Protein AF-A0A926V6C1-F1 (afdb_monomer_lite)

Radius of gyration: 14.31 Å; chains: 1; bounding box: 31×18×49 Å

pLDDT: mean 76.26, std 18.05, range [39.38, 94.5]

Foldseek 3Di:
DDPDPPPLFDDLVQLQVQLVVVCVVVPNDPPCSVVSSVVSRVCRCCVVVNNVPDDDDDD

Sequence (59 aa):
MCEWFYSNAPDEALVREAAYYIWLRNGCPKNRDLEHWYEAYLSLCLSTGRLKSVLGQNG

Secondary structure (DSSP, 8-state):
-------SSPPHHHHHHHHHHHHHHTT--TT-HHHHHHHHHHHHHHHTTSSTTSS----

Structure (mmCIF, N/CA/C/O backbone):
data_AF-A0A926V6C1-F1
#
_entry.id   AF-A0A926V6C1-F1
#
loop_
_atom_site.group_PDB
_atom_site.id
_atom_site.type_symbol
_atom_site.label_atom_id
_atom_site.label_alt_id
_atom_site.label_comp_id
_atom_site.label_asym_id
_atom_site.label_entity_id
_atom_site.label_seq_id
_atom_site.pdbx_PDB_ins_code
_atom_site.Cartn_x
_atom_site.Cartn_y
_atom_site.Cartn_z
_atom_site.occupancy
_atom_site.B_iso_or_equiv
_atom_site.auth_seq_id
_atom_site.auth_comp_id
_atom_site.auth_asym_id
_atom_site.auth_atom_id
_atom_site.pdbx_PDB_model_num
ATOM 1 N N . MET A 1 1 ? 11.264 2.565 -32.521 1.00 39.91 1 MET A N 1
ATOM 2 C CA . MET A 1 1 ? 10.584 1.703 -31.534 1.0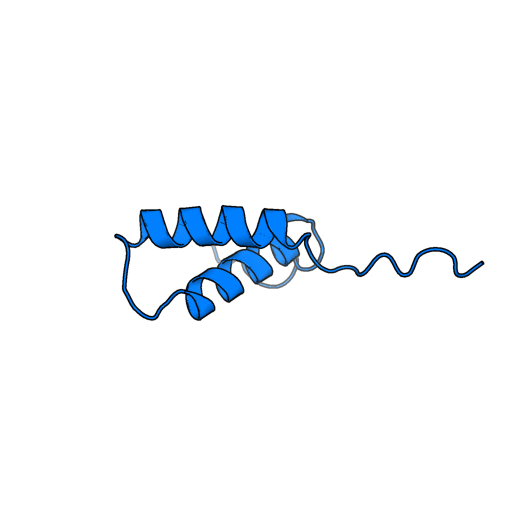0 39.91 1 MET A CA 1
ATOM 3 C C . MET A 1 1 ? 11.341 1.877 -30.231 1.00 39.91 1 MET A C 1
ATOM 5 O O . MET A 1 1 ? 12.467 1.416 -30.151 1.00 39.91 1 MET A O 1
ATOM 9 N N . CYS A 1 2 ? 10.826 2.683 -29.299 1.00 46.62 2 CYS A N 1
ATOM 10 C CA . CYS A 1 2 ? 11.516 2.960 -28.037 1.00 46.62 2 CYS A CA 1
ATOM 11 C C . CYS A 1 2 ? 11.434 1.722 -27.145 1.00 46.62 2 CYS A C 1
ATOM 13 O O . CYS A 1 2 ? 10.381 1.422 -26.588 1.00 46.62 2 CYS A O 1
ATOM 15 N N . GLU A 1 3 ? 12.534 0.984 -27.061 1.00 52.00 3 GLU A N 1
ATOM 16 C CA . GLU A 1 3 ? 12.639 -0.205 -26.233 1.00 52.00 3 GLU A CA 1
ATOM 17 C C . GLU A 1 3 ? 12.862 0.191 -24.766 1.00 52.00 3 GLU A C 1
ATOM 19 O O . GLU A 1 3 ? 13.949 0.579 -24.353 1.00 52.00 3 GLU A O 1
ATOM 24 N N . TRP A 1 4 ? 11.776 0.089 -23.997 1.00 56.84 4 TRP A N 1
ATOM 25 C CA . TRP A 1 4 ? 11.764 -0.332 -22.595 1.00 56.84 4 TRP A CA 1
ATOM 26 C C . TRP A 1 4 ? 12.590 0.500 -21.604 1.00 56.84 4 TRP A C 1
ATOM 28 O O . TRP A 1 4 ? 13.500 -0.003 -20.946 1.00 56.84 4 TRP A O 1
ATOM 38 N N . PHE A 1 5 ? 12.158 1.741 -21.356 1.00 54.47 5 PHE A N 1
ATOM 39 C CA . PHE A 1 5 ? 12.411 2.381 -20.061 1.00 54.47 5 PHE A CA 1
ATOM 40 C C . PHE A 1 5 ? 11.563 1.654 -19.001 1.00 54.47 5 PHE A C 1
ATOM 42 O O . PHE A 1 5 ? 10.490 2.110 -18.612 1.00 54.47 5 PHE A O 1
ATOM 49 N N . TYR A 1 6 ? 11.987 0.454 -18.594 1.00 58.50 6 TYR A N 1
ATOM 50 C CA . TYR A 1 6 ? 11.380 -0.243 -17.465 1.00 58.50 6 TYR A CA 1
ATOM 51 C C . TYR A 1 6 ? 11.773 0.550 -16.223 1.00 58.50 6 TYR A C 1
ATOM 53 O O . TYR A 1 6 ? 12.870 0.384 -15.686 1.00 58.50 6 TYR A O 1
ATOM 61 N N . SER A 1 7 ? 10.925 1.503 -15.829 1.00 63.25 7 SER A N 1
ATOM 62 C CA . SER A 1 7 ? 11.146 2.279 -14.616 1.00 63.25 7 SER A CA 1
ATOM 63 C C . SER A 1 7 ? 11.430 1.308 -13.480 1.00 63.25 7 SER A C 1
ATOM 65 O O . SER A 1 7 ? 10.658 0.391 -13.208 1.00 63.25 7 SER A O 1
ATOM 67 N N . ASN A 1 8 ? 12.540 1.527 -12.780 1.00 67.00 8 ASN A N 1
ATOM 68 C CA . ASN A 1 8 ? 12.928 0.776 -11.587 1.00 67.00 8 ASN A CA 1
ATOM 69 C C . ASN A 1 8 ? 12.006 1.096 -10.385 1.00 67.00 8 ASN A C 1
ATOM 71 O O . ASN A 1 8 ? 12.392 0.922 -9.230 1.00 67.00 8 ASN A O 1
ATOM 75 N N . ALA A 1 9 ? 10.803 1.599 -10.663 1.00 76.44 9 ALA A N 1
ATOM 76 C CA . ALA A 1 9 ? 9.743 1.867 -9.717 1.00 76.44 9 ALA A CA 1
ATOM 77 C C . ALA A 1 9 ? 8.909 0.588 -9.517 1.00 76.44 9 ALA A C 1
ATOM 79 O O . ALA A 1 9 ? 8.800 -0.231 -10.436 1.00 76.44 9 ALA A O 1
ATOM 80 N N . PRO A 1 10 ? 8.375 0.354 -8.312 1.00 82.06 10 PRO A N 1
ATOM 81 C CA . PRO A 1 10 ? 7.376 -0.679 -8.087 1.00 82.06 10 PRO A CA 1
ATOM 82 C C . PRO A 1 10 ? 6.104 -0.383 -8.892 1.00 82.06 10 PRO A C 1
ATOM 84 O O . PRO A 1 10 ? 5.770 0.776 -9.137 1.00 82.06 10 PRO A O 1
ATOM 87 N N . ASP A 1 11 ? 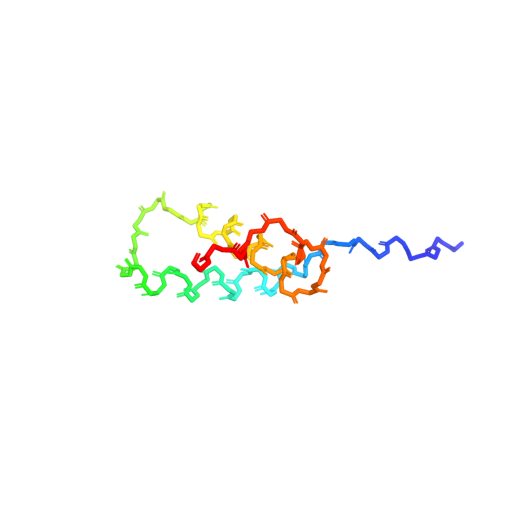5.409 -1.447 -9.291 1.00 88.31 11 ASP A N 1
ATOM 88 C CA . ASP A 1 11 ? 4.122 -1.343 -9.976 1.00 88.31 11 ASP A CA 1
ATOM 89 C C . ASP A 1 11 ? 3.088 -0.645 -9.078 1.00 88.31 11 ASP A C 1
ATOM 91 O O . ASP A 1 11 ? 3.001 -0.931 -7.880 1.00 88.31 11 ASP A O 1
ATOM 95 N N . GLU A 1 12 ? 2.301 0.269 -9.644 1.00 89.50 12 GLU A N 1
ATOM 96 C CA . GLU A 1 12 ? 1.323 1.051 -8.884 1.00 89.50 12 GLU A CA 1
ATOM 97 C C . GLU A 1 12 ? 0.269 0.160 -8.203 1.00 89.50 12 GLU A C 1
ATOM 99 O O . GLU A 1 12 ? -0.148 0.445 -7.077 1.00 89.50 12 GLU A O 1
ATOM 104 N N . ALA A 1 13 ? -0.134 -0.946 -8.838 1.00 90.81 13 ALA A N 1
ATOM 105 C CA . ALA A 1 13 ? -1.091 -1.882 -8.257 1.00 90.81 13 ALA A CA 1
ATOM 106 C C . ALA A 1 13 ? -0.523 -2.551 -6.997 1.00 90.81 13 ALA A C 1
ATOM 108 O O . ALA A 1 13 ? -1.236 -2.687 -6.001 1.00 90.81 13 ALA A O 1
ATOM 109 N N . LEU A 1 14 ? 0.773 -2.884 -7.006 1.00 90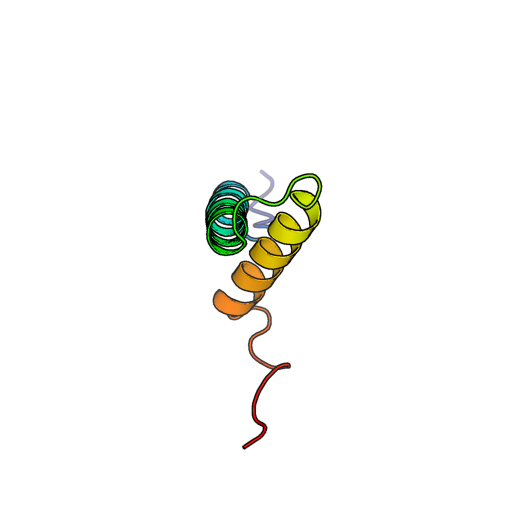.12 14 LEU A N 1
ATOM 110 C CA . LEU A 1 14 ? 1.463 -3.437 -5.838 1.00 90.12 14 LEU A CA 1
ATOM 111 C C . LEU A 1 14 ? 1.562 -2.409 -4.708 1.00 90.12 14 LEU A C 1
ATOM 113 O O . LEU A 1 14 ? 1.323 -2.745 -3.549 1.00 90.12 14 LEU A O 1
ATOM 117 N N . VAL A 1 15 ? 1.879 -1.150 -5.030 1.00 92.56 15 VAL A N 1
ATOM 118 C CA . VAL A 1 15 ? 1.943 -0.068 -4.031 1.00 92.56 15 VAL A CA 1
ATOM 119 C C . VAL A 1 15 ? 0.582 0.134 -3.374 1.00 92.56 15 VAL A C 1
ATOM 121 O O . VAL A 1 15 ? 0.502 0.241 -2.151 1.00 92.56 15 VAL A O 1
ATOM 124 N N . ARG A 1 16 ? -0.496 0.117 -4.163 1.00 93.81 16 ARG A N 1
ATOM 125 C CA . ARG A 1 16 ? -1.867 0.263 -3.664 1.00 93.81 16 ARG A CA 1
ATOM 126 C C . ARG A 1 16 ? -2.271 -0.868 -2.725 1.00 93.81 16 ARG A C 1
ATOM 128 O O . ARG A 1 16 ? -2.830 -0.601 -1.664 1.00 93.81 16 ARG A O 1
ATOM 135 N N . GLU A 1 17 ? -1.993 -2.111 -3.106 1.00 94.50 17 GLU A N 1
ATOM 136 C CA . GLU A 1 17 ? -2.287 -3.278 -2.275 1.00 94.50 17 GLU A CA 1
ATOM 137 C C . GLU A 1 17 ? -1.510 -3.225 -0.949 1.00 94.50 17 GLU A C 1
ATOM 139 O O . GLU A 1 17 ? -2.096 -3.357 0.127 1.00 94.50 17 GLU A O 1
ATOM 144 N N . ALA A 1 18 ? -0.207 -2.942 -1.003 1.00 93.44 18 ALA A N 1
ATOM 145 C CA . ALA A 1 18 ? 0.617 -2.813 0.194 1.00 93.44 18 ALA A CA 1
ATOM 146 C C . ALA A 1 18 ? 0.147 -1.659 1.103 1.00 93.44 18 ALA A C 1
ATOM 148 O O . ALA A 1 18 ? 0.041 -1.839 2.318 1.00 93.44 18 ALA A O 1
ATOM 149 N N . ALA A 1 19 ? -0.207 -0.503 0.534 1.00 93.62 19 ALA A N 1
ATOM 150 C CA . ALA A 1 19 ? -0.726 0.640 1.286 1.00 93.62 19 ALA A CA 1
ATOM 151 C C . ALA A 1 19 ? -2.056 0.315 1.981 1.00 93.62 19 ALA A C 1
ATOM 153 O O . ALA A 1 19 ? -2.269 0.715 3.127 1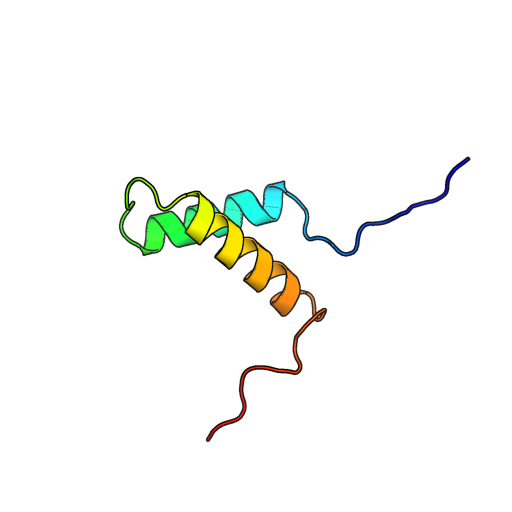.00 93.62 19 ALA A O 1
ATOM 154 N N . TYR A 1 20 ? -2.930 -0.456 1.324 1.00 91.00 20 TYR A N 1
ATOM 155 C CA . TYR A 1 20 ? -4.184 -0.923 1.912 1.00 91.00 20 TYR A CA 1
ATOM 156 C C . TYR A 1 20 ? -3.947 -1.806 3.143 1.00 91.00 20 TYR A C 1
ATOM 158 O O . TYR A 1 20 ? -4.579 -1.595 4.179 1.00 91.00 20 TYR A O 1
ATOM 166 N N . TYR A 1 21 ? -3.001 -2.746 3.078 1.00 92.31 21 TYR A N 1
ATOM 167 C CA . TYR A 1 21 ? -2.668 -3.584 4.233 1.00 92.31 21 TYR A CA 1
ATOM 168 C C . TYR A 1 21 ? -2.054 -2.787 5.390 1.00 92.31 21 TYR A C 1
ATOM 170 O O . TYR A 1 21 ? -2.384 -3.049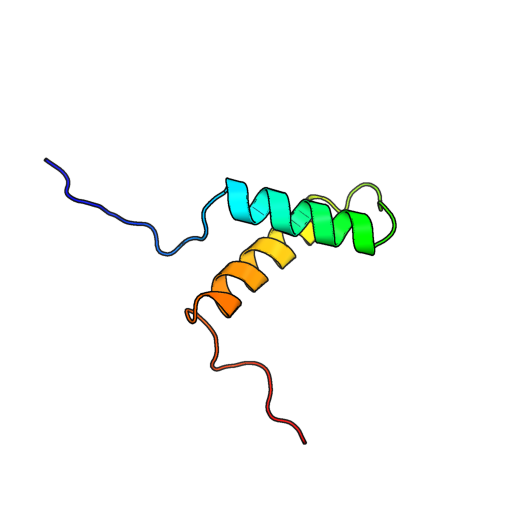 6.549 1.00 92.31 21 TYR A O 1
ATOM 178 N N . ILE A 1 22 ? -1.206 -1.794 5.102 1.00 91.00 22 ILE A N 1
ATOM 179 C CA . ILE A 1 22 ? -0.659 -0.882 6.120 1.00 91.00 22 ILE A CA 1
ATOM 180 C C . ILE A 1 22 ? -1.793 -0.094 6.789 1.00 91.00 22 ILE A C 1
ATOM 182 O O . ILE A 1 22 ? -1.876 -0.043 8.017 1.00 91.00 22 ILE A O 1
ATOM 186 N N . TRP A 1 23 ? -2.704 0.472 5.997 1.00 89.62 23 TRP A N 1
ATOM 187 C CA . TRP A 1 23 ? -3.865 1.206 6.499 1.00 89.62 23 TRP A CA 1
ATOM 188 C C . TRP A 1 23 ? -4.772 0.332 7.378 1.00 89.62 23 TRP A C 1
ATOM 190 O O . TRP A 1 23 ? -5.166 0.751 8.470 1.00 89.62 23 TRP A O 1
ATOM 200 N N . LEU A 1 24 ? -5.040 -0.904 6.945 1.00 91.94 24 LEU A N 1
ATOM 201 C CA . LEU A 1 24 ? -5.827 -1.875 7.702 1.00 91.94 24 LEU A CA 1
ATOM 202 C C . LEU A 1 24 ? -5.151 -2.230 9.036 1.00 91.94 24 LEU A C 1
ATOM 204 O O . LEU A 1 24 ? -5.807 -2.242 10.077 1.00 91.94 24 LEU A O 1
ATOM 208 N N . ARG A 1 25 ? -3.830 -2.456 9.031 1.00 89.19 25 ARG A N 1
ATOM 209 C CA . ARG A 1 25 ? -3.043 -2.758 10.239 1.00 89.19 25 ARG A CA 1
ATOM 210 C C . ARG A 1 25 ? -3.030 -1.603 11.241 1.00 89.19 25 ARG A C 1
ATOM 212 O O . ARG A 1 25 ? -3.029 -1.844 12.444 1.00 89.19 25 ARG A O 1
ATOM 219 N N . ASN A 1 26 ? -3.040 -0.367 10.751 1.00 87.69 26 ASN A N 1
ATOM 220 C CA . ASN A 1 26 ? -3.027 0.841 11.575 1.00 87.69 26 ASN A CA 1
ATOM 221 C C . ASN A 1 26 ? -4.413 1.236 12.119 1.00 87.69 26 ASN A C 1
ATOM 223 O O . ASN A 1 26 ? -4.534 2.264 12.782 1.00 87.69 26 ASN A O 1
ATOM 227 N N . GLY A 1 27 ? -5.457 0.437 11.871 1.00 89.88 27 GLY A N 1
ATOM 228 C CA . GLY A 1 27 ? -6.799 0.690 12.402 1.00 89.88 27 GLY A CA 1
ATOM 229 C C . GLY A 1 27 ? -7.596 1.726 11.608 1.00 89.88 27 GLY A C 1
ATOM 230 O O . GLY A 1 27 ? -8.444 2.416 12.170 1.00 89.88 27 GLY A O 1
ATOM 231 N N . CYS A 1 28 ? -7.337 1.834 10.305 1.00 84.50 28 CYS A N 1
ATOM 232 C CA . CYS A 1 28 ? -8.071 2.695 9.379 1.00 84.50 28 CYS A CA 1
ATOM 233 C C . CYS A 1 28 ? -8.032 4.205 9.716 1.00 84.50 28 CYS A C 1
ATOM 235 O O . CYS A 1 28 ? -9.083 4.861 9.739 1.00 84.50 28 CYS A O 1
ATOM 237 N N . PRO A 1 29 ? -6.848 4.799 9.961 1.00 84.88 29 PRO A N 1
ATOM 238 C CA . PRO A 1 29 ? -6.740 6.230 10.226 1.00 84.88 29 PRO A CA 1
ATOM 239 C C . PRO A 1 29 ? -7.210 7.054 9.017 1.00 84.88 29 PRO A C 1
ATOM 241 O O . PRO A 1 29 ? -6.947 6.714 7.861 1.00 84.88 29 PRO A O 1
ATOM 244 N N . LYS A 1 30 ? -7.912 8.163 9.281 1.00 81.56 30 LYS A N 1
ATOM 245 C CA . LYS A 1 30 ? -8.296 9.146 8.254 1.00 81.56 30 LYS A CA 1
ATOM 246 C C . LYS A 1 30 ? -7.142 10.127 8.004 1.00 81.56 30 LYS A C 1
ATOM 248 O O . LYS A 1 30 ? -6.446 10.491 8.948 1.00 81.56 30 LYS A O 1
ATOM 253 N N . ASN A 1 31 ? -6.991 10.589 6.758 1.00 86.38 31 ASN A N 1
A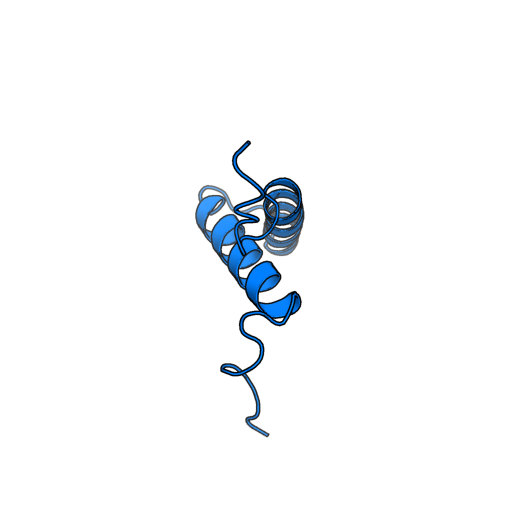TOM 254 C CA . ASN A 1 31 ? -5.971 11.555 6.307 1.00 86.38 31 ASN A CA 1
ATOM 255 C C . ASN A 1 31 ? -4.507 11.076 6.407 1.00 86.38 31 ASN A C 1
ATOM 257 O O . ASN A 1 31 ? -3.602 11.891 6.568 1.00 86.38 31 ASN A O 1
ATOM 261 N N . ARG A 1 32 ? -4.264 9.761 6.352 1.00 86.88 32 ARG A N 1
ATOM 262 C CA . ARG A 1 32 ? -2.910 9.168 6.300 1.00 86.88 32 ARG A CA 1
ATOM 263 C C . ARG A 1 32 ? -2.683 8.289 5.071 1.00 86.88 32 ARG A C 1
ATOM 265 O O . ARG A 1 32 ? -1.719 7.537 5.001 1.00 86.88 32 ARG A O 1
ATOM 272 N N . ASP A 1 33 ? -3.565 8.399 4.090 1.00 84.31 33 ASP A N 1
ATOM 273 C CA . ASP A 1 33 ? -3.502 7.696 2.810 1.00 84.31 33 ASP A CA 1
ATOM 274 C C . ASP A 1 33 ? -2.154 7.910 2.098 1.00 84.31 33 ASP A C 1
ATOM 276 O O . ASP A 1 33 ? -1.505 6.933 1.727 1.00 84.31 33 ASP A O 1
ATOM 280 N N . LEU A 1 34 ? -1.672 9.155 2.006 1.00 88.25 34 LEU A N 1
ATOM 281 C CA . LEU A 1 34 ? -0.356 9.474 1.436 1.00 88.25 34 LEU A CA 1
ATOM 282 C C . LEU A 1 34 ? 0.822 8.893 2.236 1.00 88.25 34 LEU A C 1
ATOM 284 O O . LEU A 1 34 ? 1.801 8.441 1.644 1.00 88.25 34 LEU A O 1
ATOM 288 N N . GLU A 1 35 ? 0.736 8.890 3.569 1.00 90.88 35 GLU A N 1
ATOM 289 C CA . GLU A 1 35 ? 1.782 8.343 4.446 1.00 90.88 35 GLU A CA 1
ATOM 290 C C . GLU A 1 35 ? 1.922 6.830 4.230 1.00 90.88 35 GLU A C 1
ATOM 292 O O . GLU A 1 35 ? 3.022 6.330 3.992 1.00 90.88 35 GLU A O 1
ATOM 297 N N . HIS A 1 36 ? 0.796 6.112 4.202 1.00 91.06 36 HIS A N 1
ATOM 298 C CA . HIS A 1 36 ? 0.771 4.669 3.956 1.00 91.06 36 HIS A CA 1
ATOM 299 C C . HIS A 1 36 ? 1.167 4.306 2.524 1.00 91.06 36 HIS A C 1
ATOM 301 O O . HIS A 1 36 ? 1.824 3.288 2.307 1.00 91.06 36 HIS A O 1
ATOM 307 N N . TRP A 1 37 ? 0.819 5.148 1.548 1.00 90.88 37 TRP A N 1
ATOM 308 C CA . TRP A 1 37 ? 1.278 4.995 0.170 1.00 90.88 37 TRP A CA 1
ATOM 309 C C . TRP A 1 37 ? 2.802 5.091 0.063 1.00 90.88 37 TRP A C 1
ATOM 311 O O . TRP A 1 37 ? 3.441 4.252 -0.573 1.00 90.88 37 TRP A O 1
ATOM 321 N N . TYR A 1 38 ? 3.398 6.093 0.710 1.00 91.94 38 TYR A N 1
ATOM 322 C CA . TYR A 1 38 ? 4.844 6.288 0.695 1.00 91.94 38 TYR A CA 1
ATOM 323 C C . TYR A 1 38 ? 5.585 5.152 1.415 1.00 91.94 38 TYR A C 1
ATOM 325 O O . TYR A 1 38 ? 6.577 4.633 0.900 1.00 91.94 38 TYR A O 1
ATOM 333 N N . GLU A 1 39 ? 5.074 4.704 2.562 1.00 91.88 39 GLU A N 1
ATOM 334 C CA . GLU A 1 39 ? 5.617 3.558 3.299 1.00 91.88 39 GLU A CA 1
ATOM 335 C C . GLU A 1 39 ? 5.578 2.267 2.462 1.00 91.88 39 GLU A C 1
ATOM 337 O O . GLU A 1 39 ? 6.587 1.563 2.350 1.00 91.88 39 GLU A O 1
ATOM 342 N N . ALA A 1 40 ? 4.449 1.992 1.802 1.00 93.31 40 ALA A N 1
ATOM 343 C CA . ALA A 1 40 ? 4.298 0.865 0.885 1.00 93.31 40 ALA A CA 1
ATOM 344 C C . ALA A 1 40 ? 5.295 0.929 -0.278 1.00 93.31 40 ALA A C 1
ATOM 346 O O . ALA A 1 40 ? 5.979 -0.053 -0.574 1.00 93.31 40 ALA A O 1
ATOM 347 N N . TYR A 1 41 ? 5.418 2.098 -0.907 1.00 91.19 41 TYR A N 1
ATOM 348 C CA . TYR A 1 41 ? 6.344 2.328 -2.011 1.00 91.19 41 TYR A CA 1
ATOM 349 C C . TYR A 1 41 ? 7.797 2.058 -1.601 1.00 91.19 41 TYR A C 1
ATOM 351 O O . TYR A 1 41 ? 8.516 1.331 -2.295 1.00 91.19 41 TYR A O 1
ATOM 359 N N . LEU A 1 42 ? 8.228 2.592 -0.454 1.00 89.69 42 LEU A N 1
ATOM 360 C CA . LEU A 1 42 ? 9.574 2.370 0.073 1.00 89.69 42 LEU A CA 1
ATOM 361 C C . LEU A 1 42 ? 9.814 0.897 0.401 1.00 89.69 42 LEU A C 1
ATOM 363 O O . LEU A 1 42 ? 10.848 0.350 0.023 1.00 89.69 42 LEU A O 1
ATOM 367 N N . SER A 1 43 ? 8.853 0.237 1.046 1.00 88.44 43 SER A N 1
ATOM 368 C CA . SER A 1 43 ? 8.935 -1.188 1.377 1.00 88.44 43 SER A CA 1
ATOM 369 C C . SER A 1 43 ? 9.080 -2.063 0.126 1.00 88.44 43 SER A C 1
ATOM 371 O O . SER A 1 43 ? 9.921 -2.965 0.077 1.00 88.44 43 SER A O 1
ATOM 373 N N . LEU A 1 44 ? 8.338 -1.762 -0.943 1.00 88.00 44 LEU A N 1
ATOM 374 C CA . LEU A 1 44 ? 8.450 -2.465 -2.225 1.00 88.00 44 LEU A CA 1
ATOM 375 C C . LEU A 1 44 ? 9.785 -2.187 -2.933 1.00 88.00 44 LEU A C 1
ATOM 377 O O . LEU A 1 44 ? 10.393 -3.105 -3.486 1.00 88.00 44 LEU A O 1
ATOM 381 N N . CYS A 1 45 ? 10.304 -0.959 -2.860 1.00 84.88 45 CYS A N 1
ATOM 382 C CA . CYS A 1 45 ? 11.653 -0.647 -3.346 1.00 84.88 45 CYS A CA 1
ATOM 383 C C . CYS A 1 45 ? 12.740 -1.399 -2.555 1.00 84.88 45 CYS A C 1
ATOM 385 O O . CYS A 1 45 ? 13.712 -1.891 -3.127 1.00 84.88 45 CYS A O 1
ATOM 387 N N . LEU A 1 46 ? 12.585 -1.521 -1.236 1.00 79.75 46 LEU A N 1
ATOM 388 C CA . LEU A 1 46 ? 13.543 -2.200 -0.361 1.00 79.75 46 LEU A CA 1
ATOM 389 C C . LEU A 1 46 ? 13.501 -3.725 -0.540 1.00 79.75 46 LEU A C 1
ATOM 391 O O . LEU A 1 46 ? 14.546 -4.366 -0.628 1.00 79.75 46 LEU A O 1
ATOM 395 N N . SER A 1 47 ? 12.307 -4.315 -0.615 1.00 72.56 47 SER A N 1
ATOM 396 C CA . SER A 1 47 ? 12.097 -5.771 -0.674 1.00 72.56 47 SER A CA 1
ATOM 397 C C . SER A 1 47 ? 12.529 -6.394 -2.000 1.00 72.56 47 SER A C 1
ATOM 399 O O . SER A 1 47 ? 13.085 -7.491 -1.996 1.00 72.56 47 SER A O 1
ATOM 401 N N . THR A 1 48 ? 12.385 -5.667 -3.111 1.00 66.12 48 THR A N 1
ATOM 402 C CA . THR A 1 48 ? 12.860 -6.073 -4.448 1.00 66.12 48 THR A CA 1
ATOM 403 C C . THR A 1 48 ? 14.391 -6.069 -4.590 1.00 66.12 48 THR A C 1
ATOM 405 O O . THR A 1 48 ? 14.913 -6.341 -5.667 1.00 66.12 48 THR A O 1
ATOM 408 N N . GLY A 1 49 ? 15.138 -5.784 -3.513 1.00 54.41 49 GLY A N 1
ATOM 409 C CA . GLY A 1 49 ? 16.603 -5.771 -3.505 1.00 54.41 49 GLY A CA 1
ATOM 410 C C . GLY A 1 49 ? 17.220 -4.453 -3.976 1.00 54.41 49 GLY A C 1
ATOM 411 O O . GLY A 1 49 ? 18.442 -4.339 -3.992 1.00 54.41 49 GLY A O 1
ATOM 412 N N . ARG A 1 50 ? 16.418 -3.430 -4.304 1.00 58.12 50 ARG A N 1
ATOM 413 C CA . ARG A 1 50 ? 16.924 -2.149 -4.833 1.00 58.12 50 ARG A CA 1
ATOM 414 C C . ARG A 1 50 ? 17.513 -1.219 -3.762 1.00 58.12 50 ARG A C 1
ATOM 416 O O . ARG A 1 50 ? 18.231 -0.294 -4.117 1.00 58.12 50 ARG A O 1
ATOM 423 N N . LEU A 1 51 ? 17.269 -1.466 -2.470 1.00 50.75 51 LEU A N 1
ATOM 424 C CA . LEU A 1 51 ? 17.840 -0.692 -1.349 1.00 50.75 51 LEU A CA 1
ATOM 425 C C . LEU A 1 51 ? 18.165 -1.555 -0.104 1.00 50.75 51 LEU A C 1
ATOM 427 O O . LEU A 1 51 ? 18.190 -1.057 1.019 1.00 50.75 51 LEU A O 1
ATOM 431 N N . LYS A 1 52 ? 18.444 -2.858 -0.251 1.00 47.62 52 LYS A N 1
ATOM 432 C CA . LYS A 1 52 ? 18.703 -3.765 0.895 1.00 47.62 52 LYS A CA 1
ATOM 433 C C . LYS A 1 52 ? 20.036 -3.552 1.644 1.00 47.62 52 LYS A C 1
ATOM 435 O O . LYS A 1 52 ? 20.454 -4.446 2.368 1.00 47.62 52 LYS A O 1
ATOM 440 N N . SER A 1 53 ? 20.700 -2.398 1.523 1.00 47.47 53 SER A N 1
ATOM 441 C CA . SER A 1 53 ? 22.024 -2.197 2.139 1.00 47.47 53 SER A CA 1
ATOM 442 C C . SER A 1 53 ? 22.109 -1.173 3.278 1.00 47.47 53 SER A C 1
ATOM 444 O O . SER A 1 53 ? 23.189 -1.063 3.848 1.00 47.47 53 SER A O 1
ATOM 446 N N . VAL A 1 54 ? 21.059 -0.419 3.638 1.00 54.09 54 VAL A N 1
ATOM 447 C CA . VAL A 1 54 ? 21.268 0.749 4.537 1.00 54.09 54 VAL A CA 1
ATOM 448 C C . VAL A 1 54 ? 20.581 0.668 5.905 1.00 54.09 54 VAL A C 1
ATOM 450 O O . VAL A 1 54 ? 20.991 1.381 6.813 1.00 54.09 54 VAL A O 1
ATOM 453 N N . LEU A 1 55 ? 19.602 -0.212 6.132 1.00 57.69 55 LEU A N 1
ATOM 454 C CA . LEU A 1 55 ? 18.889 -0.243 7.418 1.00 57.69 55 LEU A CA 1
ATOM 455 C C . LEU A 1 55 ? 18.811 -1.656 8.002 1.00 57.69 55 LEU A C 1
ATOM 457 O O . LEU A 1 55 ? 17.823 -2.359 7.818 1.00 57.69 55 LEU A O 1
ATOM 461 N N . GLY A 1 56 ? 19.857 -2.039 8.742 1.00 43.78 56 GLY A N 1
ATOM 462 C CA . GLY A 1 56 ? 19.725 -3.021 9.820 1.00 43.78 56 GLY A CA 1
ATOM 463 C C . GLY A 1 56 ? 20.789 -4.113 9.882 1.00 43.78 56 GLY A C 1
ATOM 464 O O . GLY A 1 56 ? 20.539 -5.226 9.435 1.00 43.78 56 GLY A O 1
ATOM 465 N N . GLN A 1 57 ? 21.906 -3.833 10.559 1.00 50.78 57 GLN A N 1
ATOM 466 C CA . GLN A 1 57 ? 22.500 -4.776 11.516 1.00 50.78 57 GLN A CA 1
ATOM 467 C C . GLN A 1 57 ? 23.010 -3.979 12.726 1.00 50.78 57 GLN A C 1
ATOM 469 O O . GLN A 1 57 ? 24.157 -3.557 12.753 1.00 50.78 57 GLN A O 1
ATOM 474 N N . ASN A 1 58 ? 22.132 -3.742 13.703 1.00 39.38 58 ASN A N 1
ATOM 475 C CA . ASN A 1 58 ? 22.539 -3.495 15.086 1.00 39.38 58 ASN A CA 1
ATOM 476 C C . ASN A 1 58 ? 22.000 -4.676 15.894 1.00 39.38 58 ASN A C 1
ATOM 478 O O . ASN A 1 58 ? 20.788 -4.779 16.103 1.00 39.38 58 ASN A O 1
ATOM 482 N N . GLY A 1 59 ? 22.907 -5.591 16.230 1.00 41.28 59 GLY A N 1
ATOM 483 C CA . GLY A 1 59 ? 22.771 -6.522 17.346 1.00 41.28 59 GLY A CA 1
ATOM 484 C C . GLY A 1 59 ? 23.478 -5.958 18.567 1.00 41.28 59 GLY A C 1
ATOM 485 O O . GLY A 1 59 ? 24.363 -5.092 18.372 1.00 41.28 59 GLY A O 1
#